Protein AF-A0A1I7XQL6-F1 (afdb_monomer_lite)

Sequence (140 aa):
MSASKALPTEKGSLIGVYFERKMGITRVHVMINGSDLCPDFRGIPLDQPLFAVVDVFGNTKEVTLEMVRVVVPEPRTPDRLTTLCSERVHCLVREGRCSTTRLPVPLRNRMQEEEHERHYQLQESGWAREMQEYWLRQRL

Structure (mmCIF, N/CA/C/O backbone):
data_AF-A0A1I7XQL6-F1
#
_entry.id   AF-A0A1I7XQL6-F1
#
loop_
_atom_site.group_PDB
_atom_site.id
_atom_site.type_symbol
_atom_site.label_atom_id
_atom_site.label_alt_id
_atom_site.label_comp_id
_atom_site.label_asym_id
_atom_site.label_entity_id
_atom_site.label_seq_id
_atom_site.pdbx_PDB_ins_code
_atom_site.Cartn_x
_atom_site.Cartn_y
_atom_site.Cartn_z
_atom_site.occupancy
_atom_site.B_iso_or_equiv
_atom_site.auth_seq_id
_atom_site.auth_comp_id
_atom_site.auth_asym_id
_atom_site.auth_atom_id
_atom_site.pdbx_PDB_model_num
ATOM 1 N N . MET A 1 1 ? 24.837 -26.295 -12.901 1.00 37.50 1 MET A N 1
ATOM 2 C CA . MET A 1 1 ? 24.702 -24.874 -13.285 1.00 37.50 1 MET A CA 1
ATOM 3 C C . MET A 1 1 ? 24.112 -24.153 -12.086 1.00 37.50 1 MET A C 1
ATOM 5 O O . MET A 1 1 ? 23.028 -24.523 -11.660 1.00 37.50 1 MET A O 1
ATOM 9 N N . SER A 1 2 ? 24.874 -23.257 -11.456 1.00 40.91 2 SER A N 1
ATOM 10 C CA . SER A 1 2 ? 24.407 -22.486 -10.298 1.00 40.91 2 SER A CA 1
ATOM 11 C C . SER A 1 2 ? 23.336 -21.510 -10.779 1.00 40.91 2 SER A C 1
ATOM 13 O O . SER A 1 2 ? 23.622 -20.701 -11.659 1.00 40.91 2 SER A O 1
ATOM 15 N N . ALA A 1 3 ? 22.109 -21.619 -10.270 1.00 49.62 3 ALA A N 1
ATOM 16 C CA . ALA A 1 3 ? 21.085 -20.614 -10.514 1.00 49.62 3 ALA A CA 1
ATOM 17 C C . ALA A 1 3 ? 21.578 -19.303 -9.889 1.00 49.62 3 ALA A C 1
ATOM 19 O O . ALA A 1 3 ? 21.642 -19.182 -8.665 1.00 49.62 3 ALA A O 1
ATOM 20 N N . SER A 1 4 ? 21.992 -18.347 -10.721 1.00 55.09 4 SER A N 1
ATOM 21 C CA . SER A 1 4 ? 22.281 -16.988 -10.276 1.00 55.09 4 SER A CA 1
ATOM 22 C C . SER A 1 4 ? 21.043 -16.478 -9.552 1.00 55.09 4 SER A C 1
ATOM 24 O O . SER A 1 4 ? 19.965 -16.391 -10.139 1.00 55.09 4 SER A O 1
ATOM 26 N N . LYS A 1 5 ? 21.178 -16.236 -8.249 1.00 58.56 5 LYS A N 1
ATOM 27 C CA . LYS A 1 5 ? 20.085 -15.785 -7.396 1.00 58.56 5 LYS A CA 1
ATOM 28 C C . LYS A 1 5 ? 19.707 -14.376 -7.851 1.00 58.56 5 LYS A C 1
ATOM 30 O O . LYS A 1 5 ? 20.397 -13.430 -7.486 1.00 58.56 5 LYS A O 1
ATOM 35 N N . ALA A 1 6 ? 18.679 -14.278 -8.694 1.00 65.50 6 ALA A N 1
ATOM 36 C CA . ALA A 1 6 ? 18.185 -13.010 -9.213 1.00 65.50 6 ALA A CA 1
ATOM 37 C C . ALA A 1 6 ? 17.925 -12.056 -8.043 1.00 65.50 6 ALA A C 1
ATOM 39 O O . ALA A 1 6 ? 17.295 -12.435 -7.046 1.00 65.50 6 ALA A O 1
ATOM 40 N N . LEU A 1 7 ? 18.464 -10.843 -8.130 1.00 75.94 7 LEU A N 1
ATOM 41 C CA . LEU A 1 7 ? 18.215 -9.818 -7.131 1.00 75.94 7 LEU A CA 1
ATOM 42 C C . LEU A 1 7 ? 16.730 -9.421 -7.192 1.00 75.94 7 LEU A C 1
ATOM 44 O O . LEU A 1 7 ? 16.129 -9.378 -8.267 1.00 75.94 7 LEU A O 1
ATOM 48 N N . PRO A 1 8 ? 16.109 -9.098 -6.048 1.00 75.88 8 PRO A N 1
ATOM 49 C CA . PRO A 1 8 ? 14.679 -8.799 -5.988 1.00 75.88 8 PRO A CA 1
ATOM 50 C C . PRO A 1 8 ? 14.276 -7.548 -6.793 1.00 75.88 8 PRO A C 1
ATOM 52 O O . PRO A 1 8 ? 13.096 -7.359 -7.066 1.00 75.88 8 PRO A O 1
ATOM 55 N N . THR A 1 9 ? 1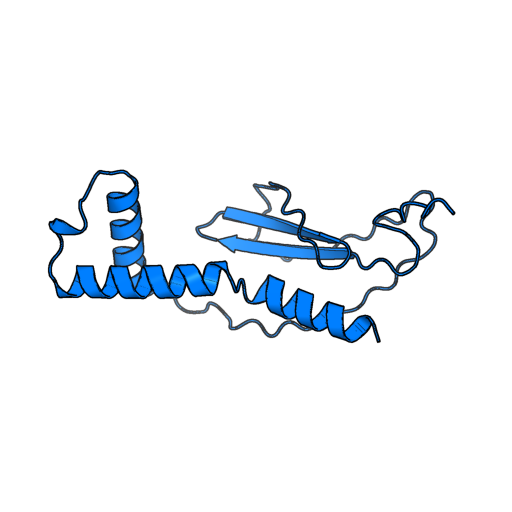5.231 -6.723 -7.232 1.00 84.69 9 THR A N 1
ATOM 56 C CA . THR A 1 9 ? 15.017 -5.471 -7.980 1.00 84.69 9 THR A CA 1
ATOM 57 C C . THR A 1 9 ? 15.740 -5.450 -9.336 1.00 84.69 9 THR A C 1
ATOM 59 O O . THR A 1 9 ? 16.233 -4.406 -9.759 1.00 84.69 9 THR A O 1
ATOM 62 N N . GLU A 1 10 ? 15.881 -6.597 -10.003 1.00 87.38 10 GLU A N 1
ATOM 63 C CA . GLU A 1 10 ? 16.420 -6.651 -11.370 1.00 87.38 10 GLU A CA 1
ATOM 64 C C . GLU A 1 10 ? 15.452 -6.058 -12.402 1.00 87.38 10 GLU A C 1
ATOM 66 O O . GLU A 1 10 ? 14.308 -5.710 -12.106 1.00 87.38 10 GLU A O 1
ATOM 71 N N . LYS A 1 11 ? 15.914 -5.925 -13.650 1.00 86.06 11 LYS A N 1
ATOM 72 C CA . LYS A 1 11 ? 15.068 -5.460 -14.751 1.00 86.06 11 LYS A CA 1
ATOM 73 C C . LYS A 1 11 ? 13.829 -6.354 -14.873 1.00 86.06 11 LYS A C 1
ATOM 75 O O . LYS A 1 11 ? 13.952 -7.570 -14.977 1.00 86.06 11 LYS A O 1
ATOM 80 N N . GLY A 1 12 ? 12.652 -5.732 -14.905 1.00 83.19 12 GLY A N 1
ATOM 81 C CA . GLY A 1 12 ? 11.366 -6.434 -14.932 1.00 83.19 12 GLY A CA 1
ATOM 82 C C . GLY A 1 12 ? 10.802 -6.752 -13.546 1.00 83.19 12 GLY A C 1
ATOM 83 O O . GLY A 1 12 ? 9.665 -7.209 -13.463 1.00 83.19 12 GLY A O 1
ATOM 84 N N . SER A 1 13 ? 11.541 -6.480 -12.463 1.00 85.50 13 SER A N 1
ATOM 85 C CA . SER A 1 13 ? 10.944 -6.446 -11.134 1.00 85.50 13 SER A CA 1
ATOM 86 C C . SER A 1 13 ? 9.926 -5.324 -11.048 1.00 85.50 13 SER A C 1
ATOM 88 O O . SER A 1 13 ? 10.148 -4.204 -11.509 1.00 85.50 13 SER A O 1
ATOM 90 N N . LEU A 1 14 ? 8.825 -5.632 -10.388 1.00 84.56 14 LEU A N 1
ATOM 91 C CA . LEU A 1 14 ? 7.767 -4.692 -10.104 1.00 84.56 14 LEU A CA 1
ATOM 92 C C . LEU A 1 14 ? 7.888 -4.287 -8.622 1.00 84.56 14 LEU A C 1
ATOM 94 O O . LEU A 1 14 ? 8.143 -5.125 -7.746 1.00 84.56 14 LEU A O 1
ATOM 98 N N . ILE A 1 15 ? 7.723 -2.993 -8.337 1.00 86.56 15 ILE A N 1
ATOM 99 C CA . ILE A 1 15 ? 7.772 -2.435 -6.977 1.00 86.56 15 ILE A CA 1
ATOM 100 C C . ILE A 1 15 ? 6.514 -1.596 -6.753 1.00 86.56 15 ILE A C 1
ATOM 102 O O . ILE A 1 15 ? 6.195 -0.723 -7.554 1.00 86.56 15 ILE A O 1
ATOM 106 N N . GLY A 1 16 ? 5.787 -1.885 -5.676 1.00 85.25 16 GLY A N 1
ATOM 107 C CA . GLY A 1 16 ? 4.549 -1.206 -5.311 1.00 85.25 16 GLY A CA 1
ATOM 108 C C . GLY A 1 16 ? 4.649 -0.603 -3.919 1.00 85.25 16 GLY A C 1
ATOM 109 O O . GLY A 1 16 ? 5.264 -1.189 -3.031 1.00 85.25 16 GLY A O 1
ATOM 110 N N . VAL A 1 17 ? 4.021 0.553 -3.720 1.00 82.00 17 VAL A N 1
ATOM 111 C CA . VAL A 1 17 ? 3.858 1.164 -2.398 1.00 82.00 17 VAL A CA 1
ATOM 112 C C . VAL A 1 17 ? 2.387 1.491 -2.208 1.00 82.00 17 VAL A C 1
ATOM 114 O O . VAL A 1 17 ? 1.774 2.118 -3.070 1.00 82.00 17 VAL A O 1
ATOM 117 N N . TYR A 1 18 ? 1.823 1.074 -1.082 1.00 79.94 18 TYR A N 1
ATOM 118 C CA . TYR A 1 18 ? 0.476 1.455 -0.671 1.00 79.94 18 TYR A CA 1
ATOM 119 C C . TYR A 1 18 ? 0.450 1.715 0.832 1.00 79.94 18 TYR A C 1
ATOM 121 O O . TYR A 1 18 ? 1.366 1.326 1.557 1.00 79.94 18 TYR A O 1
ATOM 129 N N . PHE A 1 19 ? -0.584 2.399 1.310 1.00 76.50 19 PHE A N 1
ATOM 130 C CA . PHE A 1 19 ? -0.783 2.609 2.737 1.00 76.50 19 PHE A CA 1
ATOM 131 C C . PHE A 1 19 ? -2.124 2.033 3.181 1.00 76.50 19 PHE A C 1
ATOM 133 O O . PHE A 1 19 ? -3.122 2.129 2.471 1.00 76.50 19 PHE A O 1
ATOM 140 N N . GLU A 1 20 ? -2.141 1.446 4.371 1.00 74.31 20 GLU A N 1
ATOM 141 C CA . GLU A 1 20 ? -3.347 0.996 5.055 1.00 74.31 20 GLU A CA 1
ATOM 142 C C . GLU A 1 20 ? -3.598 1.912 6.256 1.00 74.31 20 GLU A C 1
ATOM 144 O O . GLU A 1 20 ? -2.679 2.257 7.007 1.00 74.31 20 GLU A O 1
ATOM 149 N N . ARG A 1 21 ? -4.861 2.297 6.460 1.00 72.44 21 ARG A N 1
ATOM 150 C CA . ARG A 1 21 ? -5.301 2.986 7.673 1.00 72.44 21 ARG A CA 1
ATOM 151 C C . ARG A 1 21 ? -6.180 2.044 8.480 1.00 72.44 21 ARG A C 1
ATOM 153 O O . ARG A 1 21 ? -7.322 1.799 8.106 1.00 72.44 21 ARG A O 1
ATOM 160 N N . LYS A 1 22 ? -5.668 1.550 9.607 1.00 67.44 22 LYS A N 1
ATOM 161 C CA . LYS A 1 22 ? -6.404 0.641 10.492 1.00 67.44 22 LYS A CA 1
ATOM 162 C C . LYS A 1 22 ? -6.358 1.144 11.926 1.00 67.44 22 LYS A C 1
ATOM 164 O O . LYS A 1 22 ? -5.283 1.351 12.480 1.00 67.44 22 LYS A O 1
ATOM 169 N N . MET A 1 23 ? -7.530 1.356 12.528 1.00 62.41 23 MET A N 1
ATOM 170 C CA . MET A 1 23 ? -7.669 1.796 13.928 1.00 62.41 23 MET A CA 1
ATOM 171 C C . MET A 1 23 ? -6.845 3.057 14.270 1.00 62.41 23 MET A C 1
ATOM 173 O O . MET A 1 23 ? -6.220 3.141 15.324 1.00 62.41 23 MET A O 1
ATOM 177 N N . GLY A 1 24 ? -6.795 4.030 13.353 1.00 63.38 24 GLY A N 1
ATOM 178 C CA . GLY A 1 24 ? -6.031 5.275 13.531 1.00 63.38 24 GLY A CA 1
ATOM 179 C C . GLY A 1 24 ? -4.515 5.143 13.338 1.00 63.38 24 GLY A C 1
ATOM 180 O O . GLY A 1 24 ? -3.813 6.150 13.373 1.00 63.38 24 GLY A O 1
ATOM 181 N N . ILE A 1 25 ? -4.011 3.934 13.084 1.00 66.75 25 ILE A N 1
ATOM 182 C CA . ILE A 1 25 ? -2.611 3.678 12.755 1.00 66.75 25 ILE A CA 1
ATOM 183 C C . ILE A 1 25 ? -2.485 3.605 11.234 1.00 66.75 25 ILE A C 1
ATOM 185 O O . ILE A 1 25 ? -3.165 2.818 10.573 1.00 66.75 25 ILE A O 1
ATOM 189 N N . THR A 1 26 ? -1.604 4.437 10.690 1.00 73.25 26 THR A N 1
ATOM 190 C CA . THR A 1 26 ? -1.178 4.355 9.293 1.00 73.25 26 THR A CA 1
ATOM 191 C C . THR A 1 26 ? -0.003 3.401 9.190 1.00 73.25 26 THR A C 1
ATOM 193 O O . THR A 1 26 ? 0.945 3.521 9.971 1.00 73.25 26 THR A O 1
ATOM 196 N N . ARG A 1 27 ? -0.048 2.494 8.217 1.00 75.06 27 ARG A N 1
ATOM 197 C CA . ARG A 1 27 ? 1.079 1.645 7.832 1.00 75.06 27 ARG A CA 1
ATOM 198 C C . ARG A 1 27 ? 1.355 1.796 6.354 1.00 75.06 27 ARG A C 1
ATOM 200 O O . ARG A 1 27 ? 0.420 1.849 5.562 1.00 75.06 27 ARG A O 1
ATOM 207 N N . VAL A 1 28 ? 2.630 1.846 5.996 1.00 80.75 28 VAL A N 1
ATOM 208 C CA . VAL A 1 28 ? 3.062 1.781 4.600 1.00 80.75 28 VAL A CA 1
ATOM 209 C C . VAL A 1 28 ? 3.580 0.393 4.309 1.00 80.75 28 VAL A C 1
ATOM 211 O O . VAL A 1 28 ? 4.384 -0.158 5.052 1.00 80.75 28 VAL A O 1
ATOM 214 N N . HIS A 1 29 ? 3.124 -0.136 3.191 1.00 80.06 29 HIS A N 1
ATOM 215 C CA . HIS A 1 29 ? 3.489 -1.432 2.672 1.00 80.06 29 HIS A CA 1
ATOM 216 C C . HIS A 1 29 ? 4.345 -1.234 1.430 1.00 80.06 29 HIS A C 1
ATOM 218 O O . HIS A 1 29 ? 4.070 -0.362 0.600 1.00 80.06 29 HIS A O 1
ATOM 224 N N . VAL A 1 30 ? 5.388 -2.050 1.315 1.00 83.81 30 VAL A N 1
ATOM 225 C CA . VAL A 1 30 ? 6.256 -2.100 0.139 1.00 83.81 30 VAL A CA 1
ATOM 226 C C . VAL A 1 30 ? 6.145 -3.501 -0.427 1.00 83.81 30 VAL A C 1
ATOM 228 O O . VAL A 1 30 ? 6.508 -4.469 0.237 1.00 83.81 30 VAL A O 1
ATOM 231 N N . MET A 1 31 ? 5.653 -3.604 -1.654 1.00 81.25 31 MET A N 1
ATOM 232 C CA . MET A 1 31 ? 5.572 -4.859 -2.385 1.00 81.25 31 MET A CA 1
ATOM 233 C C . MET A 1 31 ? 6.729 -4.958 -3.365 1.00 81.25 31 MET A C 1
ATOM 235 O O . MET A 1 31 ? 6.960 -4.040 -4.150 1.00 81.25 31 MET A O 1
ATOM 239 N N . ILE A 1 32 ? 7.411 -6.098 -3.370 1.00 85.00 32 ILE A N 1
ATOM 240 C CA . ILE A 1 32 ? 8.380 -6.447 -4.407 1.00 85.00 32 ILE A CA 1
ATOM 241 C C . ILE A 1 32 ? 7.941 -7.763 -5.029 1.00 85.00 32 ILE A C 1
ATOM 243 O O . ILE A 1 32 ? 7.824 -8.772 -4.336 1.00 85.00 32 ILE A O 1
ATOM 247 N N . ASN A 1 33 ? 7.685 -7.758 -6.336 1.00 80.81 33 ASN A N 1
ATOM 248 C CA . ASN A 1 33 ? 7.260 -8.942 -7.091 1.00 80.81 33 ASN A CA 1
ATOM 249 C C . ASN A 1 33 ? 6.105 -9.724 -6.424 1.00 80.81 33 ASN A C 1
ATOM 251 O O . ASN A 1 33 ? 6.119 -10.953 -6.380 1.00 80.81 33 ASN A O 1
ATOM 255 N N . GLY A 1 34 ? 5.121 -9.008 -5.866 1.00 72.25 34 GLY A N 1
ATOM 256 C CA . GLY A 1 34 ? 3.959 -9.591 -5.180 1.00 72.25 34 GLY A CA 1
ATOM 257 C C . GLY A 1 34 ? 4.189 -10.024 -3.724 1.00 72.25 34 GLY A C 1
ATOM 258 O O . GLY A 1 34 ? 3.241 -10.462 -3.072 1.00 72.25 34 GLY A O 1
ATOM 259 N N . SER A 1 35 ? 5.412 -9.898 -3.196 1.00 76.12 35 SER A N 1
ATOM 260 C CA . SER A 1 35 ? 5.723 -10.113 -1.776 1.00 76.12 35 SER A CA 1
ATOM 261 C C . SER A 1 35 ? 5.646 -8.801 -1.003 1.00 76.12 35 SER A C 1
ATOM 263 O O . SER A 1 35 ? 6.408 -7.878 -1.289 1.00 76.12 35 SER A O 1
ATOM 265 N N . ASP A 1 36 ? 4.736 -8.725 -0.032 1.00 78.62 36 ASP A N 1
ATOM 266 C CA . ASP A 1 36 ? 4.632 -7.590 0.887 1.00 78.62 36 ASP A CA 1
ATOM 267 C C . ASP A 1 36 ? 5.706 -7.693 1.976 1.00 78.62 36 ASP A C 1
ATOM 269 O O . ASP A 1 36 ? 5.789 -8.682 2.705 1.00 78.62 36 ASP A O 1
ATOM 273 N N . LEU A 1 37 ? 6.546 -6.667 2.066 1.00 77.56 37 LEU A N 1
ATOM 274 C CA . LEU A 1 37 ? 7.596 -6.557 3.072 1.00 77.56 37 LEU A CA 1
ATOM 275 C C . LEU A 1 37 ? 7.106 -5.865 4.353 1.00 77.56 37 LEU A C 1
ATOM 277 O O . LEU A 1 37 ? 7.843 -5.867 5.336 1.00 77.56 37 LEU A O 1
ATOM 281 N N . CYS A 1 38 ? 5.897 -5.283 4.339 1.00 68.25 38 CYS A N 1
ATOM 282 C CA . CYS A 1 38 ? 5.205 -4.622 5.455 1.00 68.25 38 CYS A CA 1
ATOM 283 C C . CYS A 1 38 ? 6.145 -3.951 6.486 1.00 68.25 38 CYS A C 1
ATOM 285 O O . CYS A 1 38 ? 6.136 -4.304 7.672 1.00 68.25 38 CYS A O 1
ATOM 287 N N . PRO A 1 39 ? 6.992 -2.998 6.065 1.00 64.44 39 PRO A N 1
ATOM 288 C CA . PRO A 1 39 ? 7.855 -2.280 6.994 1.00 64.44 39 PRO A CA 1
ATOM 289 C C . PRO A 1 39 ? 7.024 -1.461 7.998 1.00 64.44 39 PRO A C 1
ATOM 291 O O . PRO A 1 39 ? 6.028 -0.835 7.639 1.00 64.44 39 PRO A O 1
ATOM 294 N N . ASP A 1 40 ? 7.422 -1.446 9.276 1.00 62.62 40 ASP A N 1
ATOM 295 C CA . ASP A 1 40 ? 6.700 -0.709 10.330 1.00 62.62 40 ASP A CA 1
ATOM 296 C C . ASP A 1 40 ? 6.996 0.799 10.251 1.00 62.62 40 ASP A C 1
ATOM 298 O O . ASP A 1 40 ? 7.728 1.366 11.063 1.00 62.62 40 ASP A O 1
ATOM 302 N N . PHE A 1 41 ? 6.439 1.458 9.236 1.00 68.81 41 PHE A N 1
ATOM 303 C CA . PHE A 1 41 ? 6.455 2.909 9.105 1.00 68.81 41 PHE A CA 1
ATOM 304 C C . PHE A 1 41 ? 5.226 3.495 9.796 1.00 68.81 41 PHE A C 1
ATOM 306 O O . PHE A 1 41 ? 4.103 3.382 9.301 1.00 68.81 41 PHE A O 1
ATOM 313 N N . ARG A 1 42 ? 5.442 4.125 10.953 1.00 68.00 42 ARG A N 1
ATOM 314 C CA . ARG A 1 42 ? 4.394 4.790 11.739 1.00 68.00 42 ARG A CA 1
ATOM 315 C C . ARG A 1 42 ? 4.487 6.304 11.606 1.00 68.00 42 ARG A C 1
ATOM 317 O O . ARG A 1 42 ? 5.553 6.847 11.342 1.00 68.00 42 ARG A O 1
ATOM 324 N N . GLY A 1 43 ? 3.371 6.982 11.868 1.00 69.56 43 GLY A N 1
ATOM 325 C CA . GLY A 1 43 ? 3.347 8.442 12.005 1.00 69.56 43 GLY A CA 1
ATOM 326 C C . GLY A 1 43 ? 3.243 9.211 10.691 1.00 69.56 43 GLY A C 1
ATOM 327 O O . GLY A 1 43 ? 3.586 10.388 10.661 1.00 69.56 43 GLY A O 1
ATOM 328 N N . ILE A 1 44 ? 2.763 8.579 9.615 1.00 77.25 44 ILE A N 1
ATOM 329 C CA . ILE A 1 44 ? 2.508 9.296 8.363 1.00 77.25 44 ILE A CA 1
ATOM 330 C C . ILE A 1 44 ? 1.227 10.132 8.496 1.00 77.25 44 ILE A C 1
ATOM 332 O O . ILE A 1 44 ? 0.164 9.557 8.778 1.00 77.25 44 ILE A O 1
ATOM 336 N N . PRO A 1 45 ? 1.310 11.461 8.294 1.00 74.12 45 PRO A N 1
ATOM 337 C CA . PRO A 1 45 ? 0.155 12.346 8.322 1.00 74.12 45 PRO A CA 1
ATOM 338 C C . PRO A 1 45 ? -0.754 12.045 7.127 1.00 74.12 45 PRO A C 1
ATOM 340 O O . PRO A 1 45 ? -0.334 12.085 5.975 1.00 74.12 45 PRO A O 1
ATOM 343 N N . LEU A 1 46 ? -2.004 11.687 7.419 1.00 73.62 46 LEU A N 1
ATOM 344 C CA . LEU A 1 46 ? -3.036 11.336 6.431 1.00 73.62 46 LEU A CA 1
ATOM 345 C C . LEU A 1 46 ? -4.156 12.386 6.362 1.00 73.62 46 LEU A C 1
ATOM 347 O O . LEU A 1 46 ? -5.221 12.140 5.802 1.00 73.62 46 LEU A O 1
ATOM 351 N N . ASP A 1 47 ? -3.959 13.529 7.006 1.00 78.88 47 ASP A N 1
ATOM 352 C CA . ASP A 1 47 ? -4.787 14.728 6.883 1.00 78.88 47 ASP A CA 1
ATOM 353 C C . ASP A 1 47 ? -4.497 15.503 5.586 1.00 78.88 47 ASP A C 1
ATOM 355 O O . ASP A 1 47 ? -5.227 16.431 5.245 1.00 78.88 47 ASP A O 1
ATOM 359 N N . GLN A 1 48 ? -3.465 15.097 4.842 1.00 80.00 48 GLN A N 1
ATOM 360 C CA . GLN A 1 48 ? -3.040 15.712 3.590 1.00 80.00 48 GLN A CA 1
ATOM 361 C C . GLN A 1 48 ? -2.930 14.661 2.473 1.00 80.00 48 GLN A C 1
ATOM 363 O O . GLN A 1 48 ? -2.713 13.479 2.760 1.00 80.00 48 GLN A O 1
ATOM 368 N N . PRO A 1 49 ? -3.069 15.061 1.194 1.00 81.44 49 PRO A N 1
ATOM 369 C CA . PRO A 1 49 ? -2.825 14.166 0.069 1.00 81.44 49 PRO A CA 1
ATOM 370 C C . PRO A 1 49 ? -1.396 13.618 0.099 1.00 81.44 49 PRO A C 1
ATOM 372 O O . PRO A 1 49 ? -0.436 14.374 0.246 1.00 81.44 49 PRO A O 1
ATOM 375 N N . LEU A 1 50 ? -1.259 12.305 -0.078 1.00 80.31 50 LEU A N 1
ATOM 376 C CA . LEU A 1 50 ? 0.038 11.654 -0.218 1.00 80.31 50 LEU A CA 1
ATOM 377 C C . LEU A 1 50 ? 0.414 11.519 -1.691 1.00 80.31 50 LEU A C 1
ATOM 379 O O . LEU A 1 50 ? -0.427 11.219 -2.538 1.00 80.31 50 LEU A O 1
ATOM 383 N N . PHE A 1 51 ? 1.704 11.674 -1.970 1.00 84.38 51 PHE A N 1
ATOM 384 C CA . PHE A 1 51 ? 2.281 11.487 -3.294 1.00 84.38 51 PHE A CA 1
ATOM 385 C C . PHE A 1 51 ? 3.374 10.425 -3.213 1.00 84.38 51 PHE A C 1
ATOM 387 O O . PHE A 1 51 ? 4.223 10.467 -2.323 1.00 84.38 51 PHE A O 1
ATOM 394 N N . ALA A 1 52 ? 3.351 9.467 -4.139 1.00 84.75 52 ALA A N 1
ATOM 395 C CA . ALA A 1 52 ? 4.439 8.509 -4.276 1.00 84.75 52 ALA A CA 1
ATOM 396 C C . ALA A 1 52 ? 5.674 9.223 -4.842 1.00 84.75 52 ALA A C 1
ATOM 398 O O . ALA A 1 52 ? 5.573 9.932 -5.845 1.00 84.75 52 ALA A O 1
ATOM 399 N N . VAL A 1 53 ? 6.833 9.028 -4.208 1.00 87.38 53 VAL A N 1
ATOM 400 C CA . VAL A 1 53 ? 8.098 9.639 -4.636 1.00 87.38 53 VAL A CA 1
ATOM 401 C C . VAL A 1 53 ? 9.053 8.569 -5.165 1.00 87.38 53 VAL A C 1
ATOM 403 O O . VAL A 1 53 ? 9.488 7.674 -4.447 1.00 87.38 53 VAL A O 1
ATOM 406 N N . VAL A 1 54 ? 9.321 8.710 -6.461 1.00 88.31 54 VAL A N 1
ATOM 407 C CA . VAL A 1 54 ? 10.324 8.076 -7.328 1.00 88.31 54 VAL A CA 1
ATOM 408 C C . VAL A 1 54 ? 11.773 8.553 -7.167 1.00 88.31 54 VAL A C 1
ATOM 410 O O . VAL A 1 54 ? 12.082 9.530 -7.842 1.00 88.31 54 VAL A O 1
ATOM 413 N N . ASP A 1 55 ? 12.663 7.946 -6.372 1.00 90.88 55 ASP A N 1
ATOM 414 C CA . ASP A 1 55 ? 14.108 8.232 -6.519 1.00 90.88 55 ASP A CA 1
ATOM 415 C C . ASP A 1 55 ? 14.809 7.143 -7.344 1.00 90.88 55 ASP A C 1
ATOM 417 O O . ASP A 1 55 ? 14.805 5.962 -6.987 1.00 90.88 55 ASP A O 1
ATOM 421 N N . VAL A 1 56 ? 15.394 7.541 -8.476 1.00 90.81 56 VAL A N 1
ATOM 422 C CA . VAL A 1 56 ? 16.102 6.652 -9.402 1.00 90.81 56 VAL A CA 1
ATOM 423 C C . VAL A 1 56 ? 17.597 6.886 -9.247 1.00 90.81 56 VAL A C 1
ATOM 425 O O . VAL A 1 56 ? 18.156 7.839 -9.789 1.00 90.81 56 VAL A O 1
ATOM 428 N N . PHE A 1 57 ? 18.254 5.979 -8.525 1.00 88.75 57 PHE A N 1
ATOM 429 C CA . PHE A 1 57 ? 19.666 6.105 -8.184 1.00 88.75 57 PHE A CA 1
ATOM 430 C C . PHE A 1 57 ? 20.478 4.832 -8.480 1.00 88.75 57 PHE A C 1
ATOM 432 O O . PHE A 1 57 ? 19.969 3.708 -8.492 1.00 88.75 57 PHE A O 1
ATOM 439 N N . GLY A 1 58 ? 21.786 5.008 -8.698 1.00 89.44 58 GLY A N 1
ATOM 440 C CA . GLY A 1 58 ? 22.754 3.920 -8.842 1.00 89.44 58 GLY A CA 1
ATOM 441 C C . GLY A 1 58 ? 22.591 3.099 -10.128 1.00 89.44 58 GLY A C 1
ATOM 442 O O . GLY A 1 58 ? 22.790 3.601 -11.243 1.00 89.44 58 GLY A O 1
ATOM 443 N N . ASN A 1 59 ? 22.296 1.806 -9.964 1.00 88.12 59 ASN A N 1
ATOM 444 C CA . ASN A 1 59 ? 22.194 0.840 -11.066 1.00 88.12 59 ASN A CA 1
ATOM 445 C C . ASN A 1 59 ? 20.858 0.918 -11.818 1.00 88.12 59 ASN A C 1
ATOM 447 O O . ASN A 1 59 ? 20.778 0.449 -12.953 1.00 88.12 59 ASN A O 1
ATOM 451 N N . THR A 1 60 ? 19.835 1.539 -11.233 1.00 88.75 60 THR A N 1
ATOM 452 C CA . THR A 1 60 ? 18.550 1.771 -11.897 1.00 88.75 60 THR A CA 1
ATOM 453 C C . THR A 1 60 ? 18.689 2.944 -12.860 1.00 88.75 60 THR A C 1
ATOM 455 O O . THR A 1 60 ? 19.152 4.014 -12.473 1.00 88.75 60 THR A O 1
ATOM 458 N N . LYS A 1 61 ? 18.331 2.742 -14.132 1.00 88.94 61 LYS A N 1
ATOM 459 C CA . LYS A 1 61 ? 18.419 3.782 -15.175 1.00 88.94 61 LYS A CA 1
ATOM 460 C C . LYS A 1 61 ? 17.066 4.342 -15.587 1.00 88.94 61 LYS A C 1
ATOM 462 O O . LYS A 1 61 ? 16.998 5.466 -16.062 1.00 88.94 61 LYS A O 1
ATOM 467 N N . GLU A 1 62 ? 16.013 3.563 -15.388 1.00 89.56 62 GLU A N 1
ATOM 468 C CA . GLU A 1 62 ? 14.660 3.900 -15.796 1.00 89.56 62 GLU A CA 1
ATOM 469 C C . GLU A 1 62 ? 13.669 3.169 -14.892 1.00 89.56 62 GLU A C 1
ATOM 471 O O . GLU A 1 62 ? 13.938 2.051 -14.443 1.00 89.56 62 GLU A O 1
ATOM 476 N N . VAL A 1 63 ? 12.530 3.810 -14.643 1.00 90.50 63 VAL A N 1
ATOM 477 C CA . VAL A 1 63 ? 11.348 3.198 -14.039 1.00 90.50 63 VAL A CA 1
ATOM 478 C C . VAL A 1 63 ? 10.132 3.580 -14.872 1.00 90.50 63 VAL A C 1
ATOM 480 O O . VAL A 1 63 ? 10.030 4.709 -15.352 1.00 90.50 63 VAL A O 1
ATOM 483 N N . THR A 1 64 ? 9.195 2.653 -15.022 1.00 90.00 64 THR A N 1
ATOM 484 C CA . THR A 1 64 ? 7.904 2.920 -15.654 1.00 90.00 64 THR A CA 1
ATOM 485 C C . THR A 1 64 ? 6.843 2.942 -14.566 1.00 90.00 64 THR A C 1
ATOM 487 O O . THR A 1 64 ? 6.735 2.000 -13.783 1.00 90.00 64 THR A O 1
ATOM 490 N N . LEU A 1 65 ? 6.078 4.031 -14.493 1.00 85.62 65 LEU A N 1
ATOM 491 C CA . LEU A 1 65 ? 4.958 4.134 -13.564 1.00 85.62 65 LEU A CA 1
ATOM 492 C C . LEU A 1 65 ? 3.717 3.528 -14.209 1.00 85.62 65 LEU A C 1
ATOM 494 O O . LEU A 1 65 ? 3.234 4.031 -15.222 1.00 85.62 65 LEU A O 1
ATOM 498 N N . GLU A 1 66 ? 3.182 2.481 -13.592 1.00 76.94 66 GLU A N 1
ATOM 499 C CA . GLU A 1 66 ? 1.920 1.881 -14.001 1.00 76.94 66 GLU A CA 1
ATOM 500 C C . GLU A 1 66 ? 0.844 2.196 -12.956 1.00 76.94 66 GLU A C 1
ATOM 502 O O . GLU A 1 66 ? 0.972 1.862 -11.776 1.00 76.94 66 GLU A O 1
ATOM 507 N N . MET A 1 67 ? -0.207 2.911 -13.370 1.00 65.31 67 MET A N 1
ATOM 508 C CA . MET A 1 67 ? -1.285 3.306 -12.467 1.00 65.31 67 MET A CA 1
ATOM 509 C C . MET A 1 67 ? -2.263 2.145 -12.288 1.00 65.31 67 MET A C 1
ATOM 511 O O . MET A 1 67 ? -3.121 1.904 -13.138 1.00 65.31 67 MET A O 1
ATOM 515 N N . VAL A 1 68 ? -2.185 1.472 -11.144 1.00 63.41 68 VAL A N 1
ATOM 516 C CA . VAL A 1 68 ? -3.180 0.470 -10.755 1.00 63.41 68 VAL A CA 1
ATOM 517 C C . VAL A 1 68 ? -4.417 1.189 -10.214 1.00 63.41 68 VAL A C 1
ATOM 519 O O . VAL A 1 68 ? -4.393 1.761 -9.124 1.00 63.41 68 VAL A O 1
ATOM 522 N N . ARG A 1 69 ? -5.516 1.193 -10.979 1.00 53.06 69 ARG A N 1
ATOM 523 C CA . ARG A 1 69 ? -6.823 1.649 -10.480 1.00 53.06 69 ARG A CA 1
ATOM 524 C C . ARG A 1 69 ? -7.427 0.561 -9.603 1.00 53.06 69 ARG A C 1
ATOM 526 O O . ARG A 1 69 ? -8.137 -0.309 -10.096 1.00 53.06 69 ARG A O 1
ATOM 533 N N . VAL A 1 70 ? -7.156 0.636 -8.308 1.00 50.84 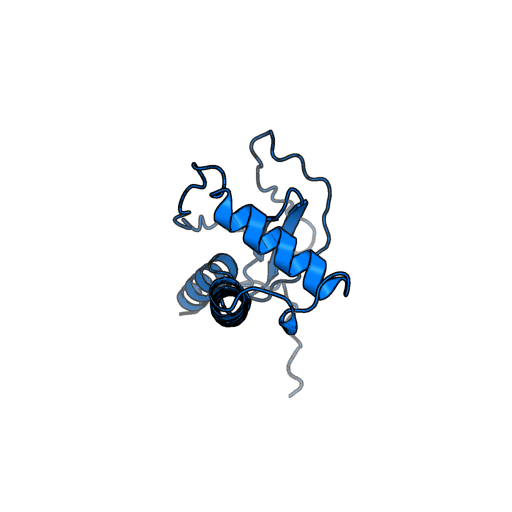70 VAL A N 1
ATOM 534 C CA . VAL A 1 70 ? -7.885 -0.148 -7.312 1.00 50.84 70 VAL A CA 1
ATOM 535 C C . VAL A 1 70 ? -9.191 0.585 -6.997 1.00 50.84 70 VAL A C 1
ATOM 537 O O . VAL A 1 70 ? -9.174 1.750 -6.594 1.00 50.84 70 VAL A O 1
ATOM 540 N N . VAL A 1 71 ? -10.334 -0.056 -7.253 1.00 41.03 71 VAL A N 1
ATOM 541 C CA . VAL A 1 71 ? -11.655 0.508 -6.946 1.00 41.03 71 VAL A CA 1
ATOM 542 C C . VAL A 1 71 ? -11.887 0.357 -5.449 1.00 41.03 71 VAL A C 1
ATOM 544 O O . VAL A 1 71 ? -12.233 -0.711 -4.962 1.00 41.03 71 VAL A O 1
ATOM 547 N N . VAL A 1 72 ? -11.675 1.441 -4.711 1.00 43.50 72 VAL A N 1
ATOM 548 C CA . VAL A 1 72 ? -11.869 1.469 -3.260 1.00 43.50 72 VAL A CA 1
ATOM 549 C C . VAL A 1 72 ? -13.356 1.657 -2.944 1.00 43.50 72 VAL A C 1
ATOM 551 O O . VAL A 1 72 ? -13.924 2.663 -3.381 1.00 43.50 72 VAL A O 1
ATOM 554 N N . PRO A 1 73 ? -14.008 0.783 -2.157 1.00 42.22 73 PRO A N 1
ATOM 555 C CA . PRO A 1 73 ? -15.270 1.145 -1.531 1.00 42.22 73 PRO A CA 1
ATOM 556 C C . PRO A 1 73 ? -14.988 2.229 -0.477 1.00 42.22 73 PRO A C 1
ATOM 558 O O . PRO A 1 73 ? -14.293 1.993 0.509 1.00 42.22 73 PRO A O 1
ATOM 561 N N . GLU A 1 74 ? -15.469 3.448 -0.717 1.00 38.47 74 GLU A N 1
ATOM 562 C CA . GLU A 1 74 ? -15.278 4.606 0.165 1.00 38.47 74 GLU A CA 1
ATOM 563 C C . GLU A 1 74 ? -15.759 4.353 1.611 1.00 38.47 74 GLU A C 1
ATOM 565 O O . GLU A 1 74 ? -16.897 3.920 1.808 1.00 38.47 74 GLU A O 1
ATOM 570 N N . PRO A 1 75 ? -14.993 4.736 2.652 1.00 52.94 75 PRO A N 1
ATOM 571 C CA . PRO A 1 75 ? -15.492 4.752 4.019 1.00 52.94 75 PRO A CA 1
ATOM 572 C C . PRO A 1 75 ? -16.168 6.104 4.299 1.00 52.94 75 PRO A C 1
ATOM 574 O O . PRO A 1 75 ? -15.543 7.028 4.817 1.00 52.94 75 PRO A O 1
ATOM 577 N N . ARG A 1 76 ? -17.448 6.261 3.933 1.00 45.53 76 ARG A N 1
ATOM 578 C CA . ARG A 1 76 ? -18.234 7.481 4.242 1.00 45.53 76 ARG A CA 1
ATOM 579 C C . ARG A 1 76 ? -19.238 7.337 5.385 1.00 45.53 76 ARG A C 1
ATOM 581 O O . ARG A 1 76 ? -20.021 8.253 5.622 1.00 45.53 76 ARG A O 1
ATOM 588 N N . THR A 1 77 ? -19.216 6.247 6.139 1.00 49.44 77 THR A N 1
ATOM 589 C CA . THR A 1 77 ? -20.062 6.111 7.332 1.00 49.44 77 THR A CA 1
ATOM 590 C C . THR A 1 77 ? -19.203 5.763 8.535 1.00 49.44 77 THR A C 1
ATOM 592 O O . THR A 1 77 ? -18.433 4.808 8.426 1.00 49.44 77 THR A O 1
ATOM 595 N N . PRO A 1 78 ? -19.315 6.484 9.671 1.00 51.50 78 PRO A N 1
ATOM 596 C CA . PRO A 1 78 ? -18.734 6.001 10.913 1.00 51.50 78 PRO A CA 1
ATOM 597 C C . PRO A 1 78 ? -19.262 4.592 11.164 1.00 51.50 78 PRO A C 1
ATOM 599 O O . PRO A 1 78 ? -20.450 4.323 10.940 1.00 51.50 78 PRO A O 1
ATOM 602 N N . ASP A 1 79 ? -18.368 3.702 11.583 1.00 60.94 79 ASP A N 1
ATOM 603 C CA . ASP A 1 79 ? -18.734 2.327 11.880 1.00 60.94 79 ASP A CA 1
ATOM 604 C C . ASP A 1 79 ? -19.942 2.317 12.812 1.00 60.94 79 ASP A C 1
ATOM 606 O O . ASP A 1 79 ? -20.032 3.093 13.771 1.00 60.94 79 ASP A O 1
ATOM 610 N N . ARG A 1 80 ? -20.917 1.457 12.505 1.00 76.56 80 ARG A N 1
ATOM 611 C CA . ARG A 1 80 ? -22.110 1.316 13.342 1.00 76.56 80 ARG A CA 1
ATOM 612 C C . ARG A 1 80 ? -21.658 1.082 14.782 1.00 76.56 80 ARG A C 1
ATOM 614 O O . ARG A 1 80 ? -20.727 0.315 15.012 1.00 76.56 80 ARG A O 1
ATOM 621 N N . LEU A 1 81 ? -22.360 1.661 15.760 1.00 79.06 81 LEU A N 1
ATOM 622 C CA . LEU A 1 81 ? -22.080 1.425 17.185 1.00 79.06 81 LEU A CA 1
ATOM 623 C C . LEU A 1 81 ? -21.947 -0.073 17.496 1.00 79.06 81 LEU A C 1
ATOM 625 O O . LEU A 1 81 ? -21.102 -0.471 18.283 1.00 79.06 81 LEU A O 1
ATOM 629 N N . THR A 1 82 ? -22.729 -0.913 16.814 1.00 78.62 82 THR A N 1
ATOM 630 C CA . THR A 1 82 ? -22.627 -2.373 16.897 1.00 78.62 82 THR A CA 1
ATOM 631 C C . THR A 1 82 ? -21.239 -2.902 16.545 1.00 78.62 82 THR A C 1
ATOM 633 O O . THR A 1 82 ? -20.741 -3.766 17.250 1.00 78.62 82 THR A O 1
ATOM 636 N N . THR A 1 83 ? -20.612 -2.382 15.489 1.00 71.44 83 THR A N 1
ATOM 637 C CA . THR A 1 83 ? -19.264 -2.758 15.047 1.00 71.44 83 THR A CA 1
ATOM 638 C C . THR A 1 83 ? -18.236 -2.360 16.101 1.00 71.44 83 THR A C 1
ATOM 640 O O . THR A 1 83 ? -17.479 -3.206 16.566 1.00 71.44 83 THR A O 1
ATOM 643 N N . LEU A 1 84 ? -18.287 -1.110 16.569 1.00 74.19 84 LEU A N 1
ATOM 644 C CA . LEU A 1 84 ? -17.378 -0.600 17.602 1.00 74.19 84 LEU A CA 1
ATOM 645 C C . LEU A 1 84 ? -17.534 -1.352 18.935 1.00 74.19 84 LEU A C 1
ATOM 647 O O . LEU A 1 84 ? -16.552 -1.682 19.600 1.00 74.19 84 LEU A O 1
ATOM 651 N N . CYS A 1 85 ? -18.772 -1.657 19.331 1.00 81.19 85 CYS A N 1
ATOM 652 C CA . CYS A 1 85 ? -19.058 -2.452 20.521 1.00 81.19 85 CYS A CA 1
ATOM 653 C C . CYS A 1 85 ? -18.558 -3.892 20.371 1.00 81.19 85 CYS A C 1
ATOM 655 O O . CYS A 1 85 ? -17.913 -4.388 21.294 1.00 81.19 85 CYS A O 1
ATOM 657 N N . SER A 1 86 ? -18.800 -4.544 19.227 1.00 79.19 86 SER A N 1
ATOM 658 C CA . SER A 1 86 ? -18.256 -5.875 18.931 1.00 79.19 86 SER A CA 1
ATOM 659 C C . SER A 1 86 ? -16.730 -5.869 19.038 1.00 79.19 86 SER A C 1
ATOM 661 O O . SER A 1 86 ? -16.165 -6.665 19.785 1.00 79.19 86 SER A O 1
ATOM 663 N N . GLU A 1 87 ? -16.043 -4.937 18.370 1.00 78.12 87 GLU A N 1
ATOM 664 C CA . GLU A 1 87 ? -14.582 -4.795 18.435 1.00 78.12 87 GLU A CA 1
ATOM 665 C C . GLU A 1 87 ? -14.072 -4.615 19.863 1.00 78.12 87 GLU A C 1
ATOM 667 O O . GLU A 1 87 ? -13.109 -5.269 20.272 1.00 78.12 87 GLU A O 1
ATOM 672 N N . ARG A 1 88 ? -14.743 -3.779 20.661 1.00 84.88 88 ARG A N 1
ATOM 673 C CA . ARG A 1 88 ? -14.337 -3.573 22.049 1.00 84.88 88 ARG A CA 1
ATOM 674 C C . ARG A 1 88 ? -14.485 -4.844 22.882 1.00 84.88 88 ARG A C 1
ATOM 676 O O . ARG A 1 88 ? -13.609 -5.123 23.700 1.00 84.88 88 ARG A O 1
ATOM 683 N N . VAL A 1 89 ? -15.551 -5.615 22.673 1.00 85.62 89 VAL A N 1
ATOM 684 C CA . VAL A 1 89 ? -15.752 -6.909 23.341 1.00 85.62 89 VAL A CA 1
ATOM 685 C C . VAL A 1 89 ? -14.668 -7.907 22.926 1.00 85.62 89 VAL A C 1
ATOM 687 O O . VAL A 1 89 ? -14.092 -8.551 23.801 1.00 85.62 89 VAL A O 1
ATOM 690 N N . HIS A 1 90 ? -14.312 -7.974 21.640 1.00 78.56 90 HIS A N 1
ATOM 691 C CA . HIS A 1 90 ? -13.195 -8.794 21.148 1.00 78.56 90 HIS A CA 1
ATOM 692 C C . HIS A 1 90 ? -11.872 -8.446 21.840 1.00 78.56 90 HIS A C 1
ATOM 694 O O . HIS A 1 90 ? -11.177 -9.340 22.325 1.00 78.56 90 HIS A O 1
ATOM 700 N N . CYS A 1 91 ? -11.541 -7.157 21.966 1.00 77.44 91 CYS A N 1
ATOM 701 C CA . CYS A 1 91 ? -10.344 -6.728 22.694 1.00 77.44 91 CYS A CA 1
ATOM 702 C C . CYS A 1 91 ? -10.380 -7.170 24.159 1.00 77.44 91 CYS A C 1
ATOM 704 O O . CYS A 1 91 ? -9.409 -7.733 24.653 1.00 77.44 91 CYS A O 1
ATOM 706 N N . LEU A 1 92 ? -11.507 -6.970 24.847 1.00 82.38 92 LEU A N 1
ATOM 707 C CA . LEU A 1 92 ? -11.652 -7.368 26.249 1.00 82.38 92 LEU A CA 1
ATOM 708 C C . LEU A 1 92 ? -11.518 -8.883 26.443 1.00 82.38 92 LEU A C 1
ATOM 710 O O . LEU A 1 92 ? -10.961 -9.316 27.451 1.00 82.38 92 LEU A O 1
ATOM 714 N N . VAL A 1 93 ? -12.001 -9.686 25.493 1.00 82.75 93 VAL A N 1
ATOM 715 C CA . VAL A 1 93 ? -11.824 -11.144 25.504 1.00 82.75 93 VAL A CA 1
ATOM 716 C C . VAL A 1 93 ? -10.355 -11.520 25.318 1.00 82.75 93 VAL A C 1
ATOM 718 O O . VAL A 1 93 ? -9.815 -12.297 26.103 1.00 82.75 93 VAL A O 1
ATOM 721 N N . ARG A 1 94 ? -9.676 -10.923 24.336 1.00 76.69 94 ARG A N 1
ATOM 722 C CA .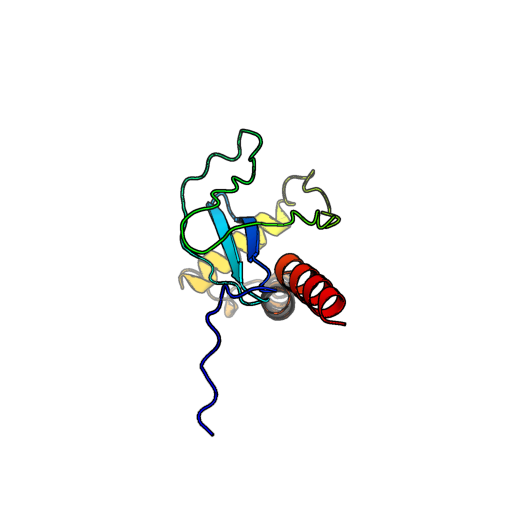 ARG A 1 94 ? -8.260 -11.188 24.044 1.00 76.69 94 ARG A CA 1
ATOM 723 C C . ARG A 1 94 ? -7.317 -10.726 25.159 1.00 76.69 94 ARG A C 1
ATOM 725 O O . ARG A 1 94 ? -6.307 -11.371 25.414 1.00 76.69 94 ARG A O 1
ATOM 732 N N . GLU A 1 95 ? -7.659 -9.638 25.843 1.00 85.06 95 GLU A N 1
ATOM 733 C CA . GLU A 1 95 ? -6.965 -9.147 27.041 1.00 85.06 95 GLU A CA 1
ATOM 734 C C . GLU A 1 95 ? -7.226 -10.030 28.282 1.00 85.06 95 GLU A C 1
ATOM 736 O O . GLU A 1 95 ? -6.709 -9.741 29.359 1.00 85.06 95 GLU A O 1
ATOM 741 N N . GLY A 1 96 ? -8.061 -11.072 28.176 1.00 83.38 96 GLY A N 1
ATOM 742 C CA . GLY A 1 96 ? -8.450 -11.928 29.302 1.00 83.38 96 GLY A CA 1
ATOM 743 C C . GLY A 1 96 ? -9.351 -11.230 30.328 1.00 83.38 96 GLY A C 1
ATOM 744 O O . GLY A 1 96 ? -9.587 -11.756 31.414 1.00 83.38 96 GLY A O 1
ATOM 745 N N . ARG A 1 97 ? -9.872 -10.040 30.003 1.00 85.19 97 ARG A N 1
ATOM 746 C CA . ARG A 1 97 ? -10.744 -9.236 30.877 1.00 85.19 97 ARG A CA 1
ATOM 747 C C . ARG A 1 97 ? -12.205 -9.663 30.811 1.00 85.19 97 ARG A C 1
ATOM 749 O O . ARG A 1 97 ? -12.995 -9.299 31.680 1.00 85.19 97 ARG A O 1
ATOM 756 N N . CYS A 1 98 ? -12.570 -10.417 29.783 1.00 79.75 98 CYS A N 1
ATOM 757 C CA . CYS A 1 98 ? -13.879 -11.018 29.603 1.00 79.75 98 CYS A CA 1
ATOM 758 C C . CYS A 1 98 ? -13.710 -12.439 29.053 1.00 79.75 98 CYS A C 1
ATOM 760 O O . CYS A 1 98 ? -12.741 -12.727 28.361 1.00 79.75 98 CYS A O 1
ATOM 762 N N . SER A 1 99 ? -14.654 -13.332 29.346 1.00 83.56 99 SER A N 1
ATOM 763 C CA . SER A 1 99 ? -14.690 -14.664 28.738 1.00 83.56 99 SER A CA 1
ATOM 764 C C . SER A 1 99 ? -15.855 -14.737 27.768 1.00 83.56 99 SER A C 1
ATOM 766 O O . SER A 1 99 ? -16.971 -14.352 28.128 1.00 83.56 99 SER A O 1
ATOM 768 N N . THR A 1 100 ? -15.637 -15.320 26.588 1.00 79.31 100 THR A N 1
ATOM 769 C CA . THR A 1 100 ? -16.712 -15.592 25.624 1.00 79.31 100 THR A CA 1
ATOM 770 C C . THR A 1 100 ? -17.818 -16.431 26.259 1.00 79.31 100 THR A C 1
ATOM 772 O O . THR A 1 100 ? -18.990 -16.229 25.959 1.00 79.31 100 THR A O 1
ATOM 775 N N . THR A 1 101 ? -17.498 -17.320 27.213 1.00 81.62 101 THR A N 1
ATOM 776 C CA . THR A 1 101 ? -18.462 -18.115 28.009 1.00 81.62 101 THR A CA 1
ATOM 777 C C . THR A 1 101 ? -19.453 -17.278 28.811 1.00 81.62 101 THR A C 1
ATOM 779 O O . THR A 1 101 ? -20.565 -17.743 29.039 1.00 81.62 101 THR A O 1
ATOM 782 N N . ARG A 1 102 ? -19.123 -16.028 29.146 1.00 84.00 102 ARG A N 1
ATOM 783 C CA . ARG A 1 102 ? -19.976 -15.127 29.935 1.00 84.00 102 ARG A CA 1
ATOM 784 C C . ARG A 1 102 ? -20.848 -14.195 29.094 1.00 84.00 102 ARG A C 1
ATOM 786 O O . ARG A 1 102 ? -21.625 -13.431 29.656 1.00 84.00 102 ARG A O 1
ATOM 793 N N . LEU A 1 103 ? -20.733 -14.253 27.769 1.00 82.56 103 LEU A N 1
ATOM 794 C CA . LEU A 1 103 ? -21.542 -13.431 26.878 1.00 82.56 103 LEU A CA 1
ATOM 795 C C . LEU A 1 103 ? -22.917 -14.070 26.615 1.00 82.56 103 LEU A C 1
ATOM 797 O O . LEU A 1 103 ? -23.022 -15.301 26.529 1.00 82.56 103 LEU A O 1
ATOM 801 N N . PRO A 1 104 ? -23.973 -13.256 26.432 1.00 86.69 104 PRO A N 1
ATOM 802 C CA . PRO A 1 104 ? -25.250 -13.719 25.902 1.00 86.69 104 PRO A CA 1
ATOM 803 C C . PRO A 1 104 ? -25.066 -14.521 24.609 1.00 86.69 104 PRO A C 1
ATOM 805 O O . PRO A 1 104 ? -24.243 -14.161 23.767 1.00 86.69 104 PRO A O 1
ATOM 808 N N . VAL A 1 105 ? -25.857 -15.585 24.436 1.00 84.00 105 VAL A N 1
ATOM 809 C CA . VAL A 1 105 ? -25.788 -16.483 23.265 1.00 84.00 105 VAL A CA 1
ATOM 810 C C . VAL A 1 105 ? -25.770 -15.727 21.923 1.00 84.00 105 VAL A C 1
ATOM 812 O O . VAL A 1 105 ? -24.907 -16.044 21.108 1.00 84.00 105 VAL A O 1
ATOM 815 N N . PRO A 1 106 ? -26.592 -14.680 21.695 1.00 80.88 106 PRO A N 1
ATOM 816 C CA . PRO A 1 106 ? -26.553 -13.939 20.432 1.00 80.88 106 PRO A CA 1
ATOM 817 C C . PRO A 1 106 ? -25.203 -13.264 20.149 1.00 80.88 106 PRO A C 1
ATOM 819 O O . PRO A 1 106 ? -24.754 -13.235 19.009 1.00 80.88 106 PRO A O 1
ATOM 822 N N . LEU A 1 107 ? -24.535 -12.743 21.184 1.00 76.81 107 LEU A N 1
ATOM 823 C CA . LEU A 1 107 ? -23.230 -12.089 21.041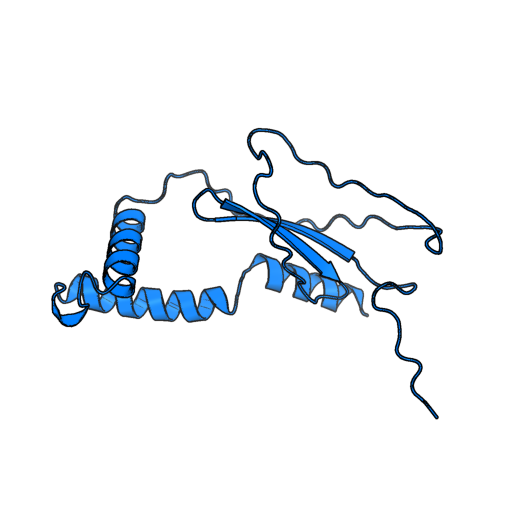 1.00 76.81 107 LEU A CA 1
ATOM 824 C C . LEU A 1 107 ? -22.111 -13.110 20.855 1.00 76.81 107 LEU A C 1
ATOM 826 O O . LEU A 1 107 ? -21.201 -12.883 20.070 1.00 76.81 107 LEU A O 1
ATOM 830 N N . ARG A 1 108 ? -22.198 -14.252 21.537 1.00 84.06 108 ARG A N 1
ATOM 831 C CA . ARG A 1 108 ? -21.256 -15.361 21.372 1.00 84.06 108 ARG A CA 1
ATOM 832 C C . ARG A 1 108 ? -21.261 -15.900 19.943 1.00 84.06 108 ARG A C 1
ATOM 834 O O . ARG A 1 108 ? -20.192 -16.020 19.360 1.00 84.06 108 ARG A O 1
ATOM 841 N N . ASN A 1 109 ? -22.440 -16.197 19.396 1.00 83.12 109 ASN A N 1
ATOM 842 C CA . ASN A 1 109 ? -22.567 -16.735 18.040 1.00 83.12 109 ASN A CA 1
ATOM 843 C C . ASN A 1 109 ? -22.031 -15.734 17.015 1.00 83.12 109 ASN A C 1
ATOM 845 O O . ASN A 1 109 ? -21.207 -16.085 16.180 1.00 83.12 109 ASN A O 1
ATOM 849 N N . ARG A 1 110 ? -22.396 -14.457 17.173 1.00 77.81 110 ARG A N 1
ATOM 850 C CA . ARG A 1 110 ? -21.900 -13.378 16.322 1.00 77.81 110 ARG A CA 1
ATOM 851 C C . ARG A 1 110 ? -20.382 -13.206 16.401 1.00 77.81 110 ARG A C 1
ATOM 853 O O . ARG A 1 110 ? -19.750 -12.965 15.387 1.00 77.81 110 ARG A O 1
ATOM 860 N N . MET A 1 111 ? -19.776 -13.345 17.580 1.00 75.81 111 MET A N 1
ATOM 861 C CA . MET A 1 111 ? -18.317 -13.294 17.707 1.00 75.81 111 MET A CA 1
ATOM 862 C C . MET A 1 111 ? -17.630 -14.480 17.031 1.00 75.81 111 MET A C 1
ATOM 864 O O . MET A 1 111 ? -16.573 -14.289 16.448 1.00 75.81 111 MET A O 1
ATOM 868 N N . GLN A 1 112 ? -18.220 -15.676 17.092 1.00 77.06 112 GLN A N 1
ATOM 869 C CA . GLN A 1 112 ? -17.694 -16.863 16.410 1.00 77.06 112 GLN A CA 1
ATOM 870 C C . GLN A 1 112 ? -17.796 -16.729 14.885 1.00 77.06 112 GLN A C 1
ATOM 872 O O . GLN A 1 112 ? -16.859 -17.086 14.176 1.00 77.06 112 GLN A O 1
ATOM 877 N N . GLU A 1 113 ? -18.900 -16.168 14.390 1.00 75.12 113 GLU A N 1
ATOM 878 C CA . GLU A 1 113 ? -19.084 -15.816 12.977 1.00 75.12 113 GLU A CA 1
ATOM 879 C C . GLU A 1 113 ? -18.085 -14.734 12.541 1.00 75.12 113 GLU A C 1
ATOM 881 O O . GLU A 1 113 ? -17.377 -14.924 11.559 1.00 75.12 113 GLU A O 1
ATOM 886 N N . GLU A 1 114 ? -17.939 -13.649 13.311 1.00 68.50 114 GLU A N 1
ATOM 887 C CA . GLU A 1 114 ? -16.979 -12.571 13.035 1.00 68.50 114 GLU A CA 1
ATOM 888 C C . GLU A 1 114 ? -15.517 -13.053 13.112 1.00 68.50 114 GLU A C 1
ATOM 890 O O . GLU A 1 114 ? -14.675 -12.570 12.363 1.00 68.50 114 GLU A O 1
ATOM 895 N N . GLU A 1 115 ? -15.166 -13.987 14.003 1.00 65.31 115 GLU A N 1
ATOM 896 C CA . GLU A 1 115 ? -13.831 -14.605 14.044 1.00 65.31 115 GLU A CA 1
ATOM 897 C C . GLU A 1 115 ? -13.580 -15.496 12.825 1.00 65.31 115 GLU A C 1
ATOM 899 O O . GLU A 1 115 ? -12.476 -15.472 12.282 1.00 65.31 115 GLU A O 1
ATOM 904 N N . HIS A 1 116 ? -14.596 -16.234 12.367 1.00 59.62 116 HIS A N 1
ATOM 905 C CA . HIS A 1 116 ? -14.533 -17.040 11.150 1.00 59.62 116 HIS A CA 1
ATOM 906 C C . HIS A 1 116 ? -14.386 -16.159 9.899 1.00 59.62 116 HIS A C 1
ATOM 908 O O . HIS A 1 116 ? -13.490 -16.392 9.087 1.00 59.62 116 HIS A O 1
ATOM 914 N N . GLU A 1 117 ? -15.186 -15.096 9.791 1.00 54.91 117 GLU A N 1
ATOM 915 C CA . GLU A 1 117 ? -15.090 -14.092 8.727 1.00 54.91 117 GLU A CA 1
ATOM 916 C C . GLU A 1 117 ? -13.756 -13.345 8.771 1.00 54.91 117 GLU A C 1
ATOM 918 O O . GLU A 1 117 ? -13.119 -13.191 7.736 1.00 54.91 117 GLU A O 1
ATOM 923 N N . ARG A 1 118 ? -13.259 -12.949 9.952 1.00 53.66 118 ARG A N 1
ATOM 924 C CA . ARG A 1 118 ? -11.938 -12.310 10.097 1.00 53.66 118 ARG A CA 1
ATOM 925 C C . ARG A 1 118 ? -10.792 -13.251 9.772 1.00 53.66 118 ARG A C 1
ATOM 927 O O . ARG A 1 118 ? -9.792 -12.781 9.247 1.00 53.66 118 ARG A O 1
ATOM 934 N N . HIS A 1 119 ? -10.899 -14.544 10.067 1.00 47.12 119 HIS A N 1
ATOM 935 C CA . HIS A 1 119 ? -9.915 -15.525 9.608 1.00 47.12 119 HIS A CA 1
ATOM 936 C C . HIS A 1 119 ? -9.897 -15.605 8.076 1.00 47.12 119 HIS A C 1
ATOM 938 O O . HIS A 1 119 ? -8.819 -15.630 7.488 1.00 47.12 119 HIS A O 1
ATOM 944 N N . TYR A 1 120 ? -11.065 -15.538 7.434 1.00 39.44 120 TYR A N 1
ATOM 945 C CA . TYR A 1 120 ? -11.189 -15.446 5.978 1.00 39.44 120 TYR A CA 1
ATOM 946 C C . TYR A 1 120 ? -10.669 -14.108 5.411 1.00 39.44 120 TYR A C 1
ATOM 948 O O . TYR A 1 120 ? -9.912 -14.106 4.448 1.00 39.44 120 TYR A O 1
ATOM 956 N N . GLN A 1 121 ? -10.968 -12.968 6.040 1.00 40.50 121 GLN A N 1
ATOM 957 C CA . GLN A 1 121 ? -10.535 -11.627 5.612 1.00 40.50 121 GLN A CA 1
ATOM 958 C C . GLN A 1 121 ? -9.086 -11.277 5.964 1.00 40.50 121 GLN A C 1
ATOM 960 O O . GLN A 1 121 ? -8.491 -10.420 5.324 1.00 40.50 121 GLN A O 1
ATOM 965 N N . LEU A 1 122 ? -8.474 -11.921 6.957 1.00 44.34 122 LEU A N 1
ATOM 966 C CA . LEU A 1 122 ? -7.025 -11.842 7.178 1.00 44.34 122 LEU A CA 1
ATOM 967 C C . LEU A 1 122 ? -6.261 -12.692 6.157 1.00 44.34 122 LEU A C 1
ATOM 969 O O . LEU A 1 122 ? -5.105 -12.392 5.866 1.00 44.34 122 LEU A O 1
ATOM 973 N N . GLN A 1 123 ? -6.910 -13.715 5.595 1.00 43.38 123 GLN A N 1
ATOM 974 C CA . GLN A 1 123 ? -6.414 -14.469 4.446 1.00 43.38 123 GLN A CA 1
ATOM 975 C C . GLN A 1 123 ? -6.674 -13.726 3.116 1.00 43.38 123 GLN A C 1
ATOM 977 O O . GLN A 1 123 ? -5.960 -13.942 2.140 1.00 43.38 123 GLN A O 1
ATOM 982 N N . GLU A 1 124 ? -7.630 -12.792 3.107 1.00 40.56 124 GLU A N 1
ATOM 983 C CA . GLU A 1 124 ? -7.984 -11.896 2.003 1.00 40.56 124 GLU A CA 1
ATOM 984 C C . GLU A 1 124 ? -7.917 -10.418 2.423 1.00 40.56 124 GLU A C 1
ATOM 986 O O . GLU A 1 124 ? -8.935 -9.719 2.459 1.00 40.56 124 GLU A O 1
ATOM 991 N N . SER A 1 125 ? -6.730 -9.875 2.709 1.00 48.03 125 SER A N 1
ATOM 992 C CA . SER A 1 125 ? -6.594 -8.421 2.605 1.00 48.03 125 SER A CA 1
ATOM 993 C C . SER A 1 125 ? -6.861 -8.066 1.139 1.00 48.03 125 SER A C 1
ATOM 995 O O . SER A 1 125 ? -6.014 -8.280 0.274 1.00 48.03 125 SER A O 1
ATOM 997 N N . GLY A 1 126 ? -8.079 -7.597 0.841 1.00 53.00 126 GLY A N 1
ATOM 998 C CA . GLY A 1 126 ? -8.570 -7.388 -0.529 1.00 53.00 126 GLY A CA 1
ATOM 999 C C . GLY A 1 126 ? -7.600 -6.584 -1.394 1.00 53.00 126 GLY A C 1
ATOM 1000 O O . GLY A 1 126 ? -7.422 -6.890 -2.562 1.00 53.00 126 GLY A O 1
ATOM 1001 N N . TRP A 1 127 ? -6.857 -5.669 -0.772 1.00 54.69 127 TRP A N 1
ATOM 1002 C CA . TRP A 1 127 ? -5.766 -4.902 -1.370 1.00 54.69 127 TRP A CA 1
ATOM 1003 C C . TRP A 1 127 ? -4.552 -5.735 -1.779 1.00 54.69 127 TRP A C 1
ATOM 1005 O O . TRP A 1 127 ? -4.051 -5.576 -2.886 1.00 54.69 127 TRP A O 1
ATOM 1015 N N . ALA A 1 128 ? -4.065 -6.623 -0.907 1.00 51.16 128 ALA A N 1
ATOM 1016 C CA . ALA A 1 128 ? -2.924 -7.474 -1.227 1.00 51.16 128 ALA A CA 1
ATOM 1017 C C . ALA A 1 128 ? -3.316 -8.530 -2.259 1.00 51.16 128 ALA A C 1
ATOM 1019 O O . ALA A 1 128 ? -2.513 -8.834 -3.133 1.00 51.16 128 ALA A O 1
ATOM 1020 N N . ARG A 1 129 ? -4.557 -9.034 -2.201 1.00 57.75 129 ARG A N 1
ATOM 1021 C CA . ARG A 1 129 ? -5.095 -9.985 -3.174 1.00 57.75 129 ARG A CA 1
ATOM 1022 C C . ARG A 1 129 ? -5.344 -9.337 -4.540 1.00 57.75 129 ARG A C 1
ATOM 1024 O O . ARG A 1 129 ? -4.890 -9.891 -5.530 1.00 57.75 129 ARG A O 1
ATOM 1031 N N . GLU A 1 130 ? -5.979 -8.167 -4.624 1.00 60.00 130 GLU A N 1
ATOM 1032 C CA . GLU A 1 130 ? -6.175 -7.444 -5.895 1.00 60.00 130 GLU A CA 1
ATOM 1033 C C . GLU A 1 130 ? -4.850 -6.986 -6.503 1.00 60.00 130 GLU A C 1
ATOM 1035 O O .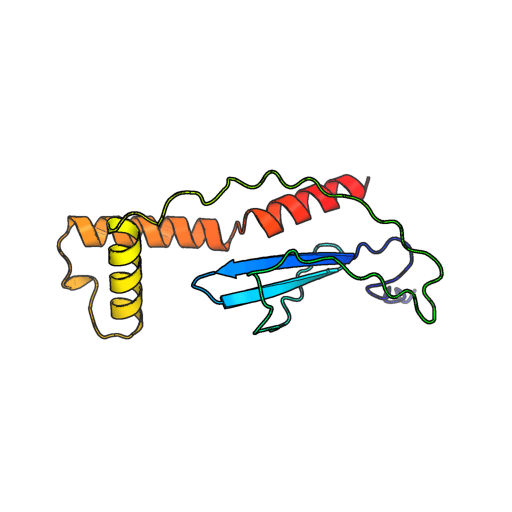 GLU A 1 130 ? -4.653 -7.109 -7.711 1.00 60.00 130 GLU A O 1
ATOM 1040 N N . MET A 1 131 ? -3.908 -6.517 -5.679 1.00 59.94 131 MET A N 1
ATOM 1041 C CA . MET A 1 131 ? -2.554 -6.221 -6.142 1.00 59.94 131 MET A CA 1
ATOM 1042 C C . MET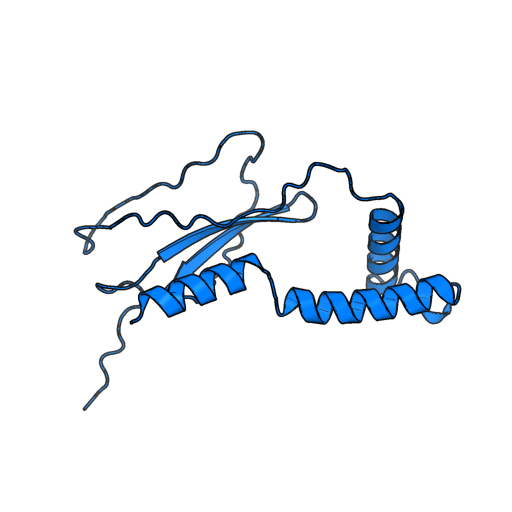 A 1 131 ? -1.857 -7.508 -6.593 1.00 59.94 131 MET A C 1
ATOM 1044 O O . MET A 1 131 ? -1.349 -7.559 -7.700 1.00 59.94 131 MET A O 1
ATOM 1048 N N . GLN A 1 132 ? -1.888 -8.606 -5.841 1.00 60.00 132 GLN A N 1
ATOM 1049 C CA . GLN A 1 132 ? -1.317 -9.874 -6.315 1.00 60.00 132 GLN A CA 1
ATOM 1050 C C . GLN A 1 132 ? -1.964 -10.367 -7.617 1.00 60.00 132 GLN A C 1
ATOM 1052 O O . GLN A 1 132 ? -1.246 -10.775 -8.526 1.00 60.00 132 GLN A O 1
ATOM 1057 N N . GLU A 1 133 ? -3.288 -10.291 -7.754 1.00 64.69 133 GLU A N 1
ATOM 1058 C CA . GLU A 1 133 ? -4.016 -10.675 -8.968 1.00 64.69 133 GLU A CA 1
ATOM 1059 C C . GLU A 1 133 ? -3.666 -9.772 -10.161 1.00 64.69 133 GLU A C 1
ATOM 1061 O O . GLU A 1 133 ? -3.438 -10.277 -11.261 1.00 64.69 133 GLU A O 1
ATOM 1066 N N . TYR A 1 134 ? -3.558 -8.454 -9.964 1.00 65.56 134 TYR A N 1
ATOM 1067 C CA . TYR A 1 134 ? -3.068 -7.525 -10.986 1.00 65.56 134 TYR A CA 1
ATOM 1068 C C . TYR A 1 134 ? -1.650 -7.892 -11.436 1.00 65.56 134 TYR A C 1
ATOM 1070 O O . TYR A 1 134 ? -1.367 -7.987 -12.627 1.00 65.56 134 TYR A O 1
ATOM 1078 N N . TRP A 1 135 ? -0.760 -8.156 -10.485 1.00 62.00 135 TRP A N 1
ATOM 1079 C CA . TRP A 1 135 ? 0.643 -8.452 -10.757 1.00 62.00 135 TRP A CA 1
ATOM 1080 C C . TRP A 1 135 ? 0.842 -9.819 -11.415 1.00 62.00 135 TRP A C 1
ATOM 1082 O O . TRP A 1 135 ? 1.741 -9.982 -12.237 1.00 62.00 135 TRP A O 1
ATOM 1092 N N . LEU A 1 136 ? -0.023 -10.791 -11.113 1.00 65.12 136 LEU A N 1
ATOM 1093 C CA . LEU A 1 136 ? -0.089 -12.067 -11.824 1.00 65.12 136 LEU A CA 1
ATOM 1094 C C . LEU A 1 136 ? -0.511 -11.883 -13.290 1.00 65.12 136 LEU A C 1
ATOM 1096 O O . LEU A 1 136 ? 0.005 -12.592 -14.150 1.00 65.12 136 LEU A O 1
ATOM 1100 N N . ARG A 1 137 ? -1.396 -10.923 -13.595 1.00 66.50 137 ARG A N 1
ATOM 1101 C CA . ARG A 1 137 ? -1.829 -10.622 -14.975 1.00 66.50 137 ARG A CA 1
ATOM 1102 C C . ARG A 1 137 ? -0.752 -9.932 -15.813 1.00 66.50 137 ARG A C 1
ATOM 1104 O O . ARG A 1 137 ? -0.729 -10.140 -17.017 1.00 66.50 137 ARG A O 1
ATOM 1111 N N . GLN A 1 138 ? 0.143 -9.169 -15.188 1.00 62.19 138 GLN A N 1
ATOM 1112 C CA . GLN A 1 138 ? 1.261 -8.480 -15.853 1.00 62.19 138 GLN A CA 1
ATOM 1113 C C . GLN A 1 138 ? 2.470 -9.395 -16.137 1.00 62.19 138 GLN A C 1
ATOM 1115 O O . GLN A 1 138 ? 3.486 -8.946 -16.661 1.00 62.19 138 GLN A O 1
ATOM 1120 N N . ARG A 1 139 ? 2.394 -10.679 -15.755 1.00 54.41 139 ARG A N 1
ATOM 1121 C CA . ARG A 1 139 ? 3.472 -11.670 -15.915 1.00 54.41 139 ARG A CA 1
ATOM 1122 C C . ARG A 1 139 ? 3.285 -12.607 -17.123 1.00 54.41 139 ARG A C 1
ATOM 1124 O O . ARG A 1 139 ? 4.030 -13.583 -17.224 1.00 54.41 139 ARG A O 1
ATOM 1131 N N . LEU A 1 140 ? 2.298 -12.334 -17.983 1.00 43.72 140 LEU A N 1
ATOM 1132 C CA . LEU A 1 140 ? 2.048 -12.992 -19.277 1.00 43.72 140 LEU A CA 1
ATOM 1133 C C . LEU A 1 140 ? 2.579 -12.123 -20.420 1.00 43.72 140 LEU A C 1
ATOM 1135 O O . LEU A 1 140 ? 3.126 -12.715 -21.376 1.00 43.72 140 LEU A O 1
#

Secondary structure (DSSP, 8-state):
-------TTSTT--EEEEEEEETTEEEEEEEETTEE----------SS---------TT-----------------SPPPHHHHHHHHHHHHHHTTSS-GGGS-HHHHHHHHHHHHHHHHHHH--HHHHHHHHHHHHTT-

InterPro domains:
  IPR006573 Neuralized homology repeat (NHR) domain [PF07177] (9-65)
  IPR043136 B30.2/SPRY domain superfamily [G3DSA:2.60.120.920] (2-65)

Foldseek 3Di:
DDDPPDDLDPPPKDWDWDWDQDPNWIWIWIDILLDTPRDRDTDDDPVDDDDDDDDQDDPRDDDDDDDDPDDDPDPPDDPDVVVVVLVVVVVCCVVVVDPLVPDDPVSSVVNVVVVVVVVVVVVCPVVSVSVSVVSVVVVD

pLDDT: mean 71.14, std 14.59, range [37.5, 90.88]

Radius of gyration: 20.3 Å; chains: 1; bounding box: 51×41×50 Å

Organism: Heterorhabditis bacteriophora (NCBI:txid37862)